Protein AF-A0A4D9D6N9-F1 (afdb_monomer_lite)

Sequence (135 aa):
MSKEDIGVVHAYIMATKTHQMSQSPEVDDDLALFLDIDMSILGQPREIYMRYAGAIRAEYKHVPRSLYLEKRAQILSSFIEGGEKYIKGGRQTLRREIYASQFYKNELEEQARDNIAGEIYMLRRGIIPYEEKER

Structure (mmCIF, N/CA/C/O backbone):
data_AF-A0A4D9D6N9-F1
#
_entry.id   AF-A0A4D9D6N9-F1
#
loop_
_atom_site.group_PDB
_atom_site.id
_atom_site.type_symbol
_atom_site.label_atom_id
_atom_site.label_alt_id
_atom_site.label_comp_id
_atom_site.label_asym_id
_atom_site.label_entity_id
_atom_site.label_seq_id
_atom_site.pdbx_PDB_ins_code
_atom_site.Cartn_x
_atom_site.Cartn_y
_atom_site.Cartn_z
_atom_site.occupancy
_atom_site.B_iso_or_equiv
_atom_site.auth_seq_id
_atom_site.auth_comp_id
_atom_site.auth_asym_id
_atom_site.auth_atom_id
_atom_site.pdbx_PDB_model_num
ATOM 1 N N . MET A 1 1 ? -23.188 -14.361 21.331 1.00 60.91 1 MET A N 1
ATOM 2 C CA . MET A 1 1 ? -22.990 -13.008 20.784 1.00 60.91 1 MET A CA 1
ATOM 3 C C . MET A 1 1 ? -24.252 -12.215 21.027 1.00 60.91 1 MET A C 1
ATOM 5 O O . MET A 1 1 ? -25.337 -12.722 20.744 1.00 60.91 1 MET A O 1
ATOM 9 N N . SER A 1 2 ? -24.111 -11.038 21.6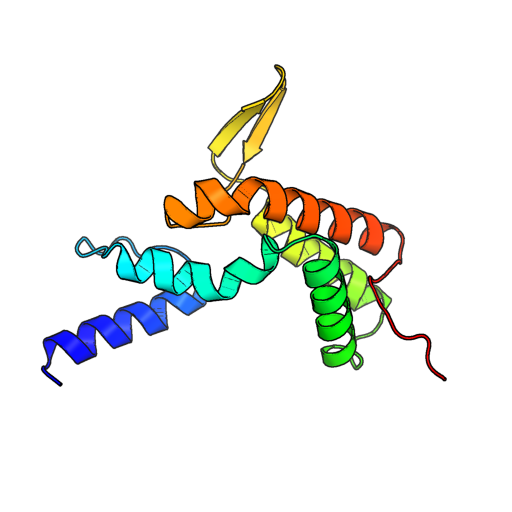22 1.00 77.88 2 SER A N 1
ATOM 10 C CA . SER A 1 2 ? -25.199 -10.081 21.798 1.00 77.88 2 SER A CA 1
ATOM 11 C C . SER A 1 2 ? -25.630 -9.519 20.430 1.00 77.88 2 SER A C 1
ATOM 13 O O . SER A 1 2 ? -24.922 -9.661 19.429 1.00 77.88 2 SER A O 1
ATOM 15 N N . LYS A 1 3 ? -26.810 -8.891 20.354 1.00 69.75 3 LYS A N 1
ATOM 16 C CA . LYS A 1 3 ? -27.217 -8.166 19.135 1.00 69.75 3 LYS A CA 1
ATOM 17 C C . LYS A 1 3 ? -26.300 -6.969 18.850 1.00 69.75 3 LYS A C 1
ATOM 19 O O . LYS A 1 3 ? -26.146 -6.612 17.687 1.00 69.75 3 LYS A O 1
ATOM 24 N N . GLU A 1 4 ? -25.693 -6.398 19.888 1.00 71.81 4 GLU A N 1
ATOM 25 C CA . GLU A 1 4 ? -24.709 -5.317 19.787 1.00 71.81 4 GLU A CA 1
ATOM 26 C C . GLU A 1 4 ? -23.407 -5.827 19.145 1.00 71.81 4 GLU A C 1
ATOM 28 O O . GLU A 1 4 ? -22.944 -5.227 18.177 1.00 71.81 4 GLU A O 1
ATOM 33 N N . ASP A 1 5 ? -22.909 -7.008 19.540 1.00 78.44 5 ASP A N 1
ATOM 34 C CA . ASP A 1 5 ? -21.694 -7.618 18.966 1.00 78.44 5 ASP A CA 1
ATOM 35 C C . ASP A 1 5 ? -21.837 -7.850 17.451 1.00 78.44 5 ASP A C 1
ATOM 37 O O . ASP A 1 5 ? -20.905 -7.638 16.677 1.00 78.44 5 ASP A O 1
ATOM 41 N N . ILE A 1 6 ? -23.020 -8.291 17.005 1.00 83.25 6 ILE A N 1
ATOM 42 C CA . ILE A 1 6 ? -23.304 -8.530 15.580 1.00 83.25 6 ILE A CA 1
ATOM 43 C C . ILE A 1 6 ? -23.285 -7.210 14.795 1.00 83.25 6 ILE A C 1
ATOM 45 O O . ILE A 1 6 ? -22.792 -7.175 13.665 1.00 83.25 6 ILE A O 1
ATOM 49 N N . GLY A 1 7 ? -23.803 -6.129 15.386 1.00 82.38 7 GLY A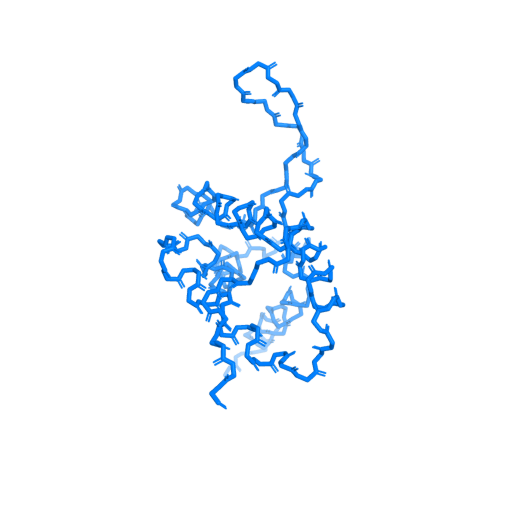 N 1
ATOM 50 C CA . GLY A 1 7 ? -23.797 -4.797 14.782 1.00 82.38 7 GLY A CA 1
ATOM 51 C C . GLY A 1 7 ? -22.381 -4.256 14.581 1.00 82.38 7 GLY A C 1
ATOM 52 O O . GLY A 1 7 ? -22.060 -3.781 13.490 1.00 82.38 7 GLY A O 1
ATOM 53 N N . VAL A 1 8 ? -21.522 -4.409 15.593 1.00 81.31 8 VAL A N 1
ATOM 54 C CA . VAL A 1 8 ? -20.108 -4.002 15.536 1.00 81.31 8 VAL A CA 1
ATOM 55 C C . VAL A 1 8 ? -19.355 -4.785 14.460 1.00 81.31 8 VAL A C 1
ATOM 57 O O . VAL A 1 8 ? -18.731 -4.188 13.583 1.00 81.31 8 VAL A O 1
ATOM 60 N N . VAL A 1 9 ? -19.477 -6.117 14.444 1.00 83.31 9 VAL A N 1
ATOM 61 C CA . VAL A 1 9 ? -18.814 -6.961 13.433 1.00 83.31 9 VAL A CA 1
ATOM 62 C C . VAL A 1 9 ? -19.261 -6.591 12.017 1.00 83.31 9 VAL A C 1
ATOM 64 O O . VAL A 1 9 ? -18.432 -6.483 11.112 1.00 83.31 9 VAL A O 1
ATOM 67 N N . HIS A 1 10 ? -20.558 -6.349 11.810 1.00 85.25 10 HIS A N 1
ATOM 68 C CA . HIS A 1 10 ? -21.065 -5.895 10.516 1.00 85.25 10 HIS A CA 1
ATOM 69 C C . HIS A 1 10 ? -20.450 -4.548 10.104 1.00 85.25 10 HIS A C 1
ATOM 71 O O . HIS A 1 10 ? -20.037 -4.392 8.955 1.00 85.25 10 HIS A O 1
ATOM 77 N N . ALA A 1 11 ? -20.346 -3.587 11.027 1.00 82.06 11 ALA A N 1
ATOM 78 C CA . ALA A 1 11 ? -19.721 -2.295 10.751 1.00 82.06 11 ALA A CA 1
ATOM 79 C C . ALA A 1 11 ? -18.244 -2.442 10.341 1.00 82.06 11 ALA A C 1
ATOM 81 O O . ALA A 1 11 ? -17.823 -1.825 9.361 1.00 82.06 11 ALA A O 1
ATOM 82 N N . TYR A 1 12 ? -17.490 -3.314 11.017 1.00 85.50 12 TYR A N 1
ATOM 83 C CA . TYR A 1 12 ? -16.082 -3.583 10.705 1.00 85.50 12 TYR A CA 1
ATOM 84 C C . TYR A 1 12 ? -15.929 -4.193 9.311 1.00 85.50 12 TYR A C 1
ATOM 86 O O . TYR A 1 12 ? -15.137 -3.706 8.506 1.00 85.50 12 TYR A O 1
ATOM 94 N N . ILE A 1 13 ? -16.746 -5.198 8.977 1.00 83.31 13 ILE A N 1
ATOM 95 C CA . ILE A 1 13 ? -16.755 -5.814 7.641 1.00 83.31 13 ILE A CA 1
ATOM 96 C C . ILE A 1 13 ? -17.054 -4.771 6.560 1.00 83.31 13 ILE A C 1
ATOM 98 O O . ILE A 1 13 ? -16.424 -4.774 5.507 1.00 83.31 13 ILE A O 1
ATOM 102 N N . MET A 1 14 ? -18.001 -3.862 6.795 1.00 85.81 14 MET A N 1
ATOM 103 C CA . MET A 1 14 ? -18.334 -2.837 5.806 1.00 85.81 14 MET A CA 1
ATOM 104 C C . MET A 1 14 ? -17.220 -1.795 5.636 1.00 85.81 14 MET A C 1
ATOM 106 O O . MET A 1 14 ? -17.022 -1.304 4.521 1.00 85.81 14 MET A O 1
ATOM 110 N N . ALA A 1 15 ? -16.469 -1.490 6.696 1.00 83.12 15 ALA A N 1
ATOM 111 C CA . ALA A 1 15 ? -15.351 -0.550 6.655 1.00 83.12 15 ALA A CA 1
ATOM 112 C C . ALA A 1 15 ? -14.162 -1.058 5.812 1.00 83.12 15 ALA A C 1
ATOM 114 O O . ALA A 1 15 ? -13.497 -0.257 5.149 1.00 83.12 15 ALA A O 1
ATOM 115 N N . THR A 1 16 ? -13.931 -2.376 5.736 1.00 81.56 16 THR A N 1
ATOM 116 C CA . THR A 1 16 ? -12.842 -2.944 4.908 1.00 81.56 16 THR A CA 1
ATOM 117 C C . THR A 1 16 ? -13.038 -2.698 3.412 1.00 81.56 16 THR A C 1
ATOM 119 O O . THR A 1 16 ? -12.080 -2.686 2.646 1.00 81.56 16 THR A O 1
ATOM 122 N N . LYS A 1 17 ? -14.265 -2.424 2.953 1.00 82.12 17 LYS A N 1
ATOM 123 C CA . LYS A 1 17 ? -14.520 -2.139 1.533 1.00 82.12 17 LYS A CA 1
ATOM 124 C C . LYS A 1 17 ? -13.797 -0.881 1.051 1.00 82.12 17 LYS A C 1
ATOM 126 O O . LYS A 1 17 ? -13.359 -0.823 -0.096 1.00 82.12 17 LYS A O 1
ATOM 131 N N . THR A 1 18 ? -13.717 0.139 1.900 1.00 77.00 18 THR A N 1
ATOM 132 C CA . THR A 1 18 ? -13.116 1.436 1.558 1.00 77.00 18 THR A CA 1
ATOM 133 C C . THR A 1 18 ? -11.803 1.687 2.284 1.00 77.00 18 THR A C 1
ATOM 135 O O . THR A 1 18 ? -11.103 2.619 1.895 1.00 77.00 18 THR A O 1
ATOM 138 N N . HIS A 1 19 ? -11.477 0.881 3.305 1.00 75.94 19 HIS A N 1
ATOM 139 C CA . HIS A 1 19 ? -10.371 1.124 4.241 1.00 75.94 19 HIS A CA 1
ATOM 140 C C . HIS A 1 19 ? -10.417 2.552 4.808 1.00 75.94 19 HIS A C 1
ATOM 142 O O . HIS A 1 19 ? -9.400 3.216 4.982 1.00 75.94 19 HIS A O 1
ATOM 148 N N . GLN A 1 20 ? -11.630 3.060 5.039 1.00 69.88 20 GLN A N 1
ATOM 149 C CA . GLN A 1 20 ? -11.866 4.379 5.607 1.00 69.88 20 GLN A CA 1
ATOM 150 C C . GLN A 1 20 ? -12.668 4.228 6.885 1.00 69.88 20 GLN A C 1
ATOM 152 O O . GLN A 1 20 ? -13.621 3.450 6.952 1.00 69.88 20 GLN A O 1
ATOM 157 N N . MET A 1 21 ? -12.315 5.042 7.870 1.00 69.00 21 MET A N 1
ATOM 158 C CA . MET A 1 21 ? -13.098 5.191 9.084 1.00 69.00 21 MET A CA 1
ATOM 159 C C . MET A 1 21 ? -14.483 5.724 8.697 1.00 69.00 21 MET A C 1
ATOM 161 O O . MET A 1 21 ? -14.608 6.812 8.129 1.00 69.00 21 MET A O 1
ATOM 165 N N . SER A 1 22 ? -15.535 4.941 8.942 1.00 58.38 22 SER A N 1
ATOM 166 C CA . SER A 1 22 ? -16.903 5.432 8.765 1.00 58.38 22 SER A CA 1
ATOM 167 C C . SER A 1 22 ? -17.178 6.542 9.787 1.00 58.38 22 SER A C 1
ATOM 169 O O . SER A 1 22 ? -16.716 6.453 10.919 1.00 58.38 22 SER A O 1
ATOM 171 N N . GLN A 1 23 ? -17.948 7.571 9.422 1.00 53.50 23 GLN A N 1
ATOM 172 C CA . GLN A 1 23 ? -18.294 8.697 10.311 1.00 53.50 23 GLN A CA 1
ATOM 173 C C . GLN A 1 23 ? -19.277 8.323 11.446 1.00 53.50 23 GLN A C 1
ATOM 175 O O . GLN A 1 23 ? -19.950 9.197 11.989 1.00 53.50 23 GLN A O 1
ATOM 180 N N . SER A 1 24 ? -19.421 7.037 11.782 1.00 45.72 24 SER A N 1
ATOM 181 C CA . SER A 1 24 ? -20.293 6.613 12.879 1.00 45.72 24 SER A CA 1
ATOM 182 C C . SER A 1 24 ? -19.640 6.975 14.217 1.00 45.72 24 SER A C 1
ATOM 184 O O . SER A 1 24 ? -18.483 6.632 14.402 1.00 45.72 24 SER A O 1
ATOM 186 N N . PRO A 1 25 ? -20.333 7.642 15.154 1.00 47.12 25 PRO A N 1
ATOM 187 C CA . PRO A 1 25 ? -19.734 8.248 16.350 1.00 47.12 25 PRO A CA 1
ATOM 188 C C . PRO A 1 25 ? -19.186 7.264 17.402 1.00 47.12 25 PRO A C 1
ATOM 190 O O . PRO A 1 25 ? -18.538 7.702 18.347 1.00 47.12 25 PRO A O 1
ATOM 193 N N . GLU A 1 26 ? -19.382 5.957 17.231 1.00 51.56 26 GLU A N 1
ATOM 194 C CA . GLU A 1 26 ? -18.743 4.897 18.029 1.00 51.56 26 GLU A CA 1
ATOM 195 C C . GLU A 1 26 ? -17.510 4.357 17.288 1.00 51.56 26 GLU A C 1
ATOM 197 O O . GLU A 1 26 ? -17.394 3.171 16.979 1.00 51.56 26 GLU A O 1
ATOM 202 N N . VAL A 1 27 ? -16.615 5.272 16.909 1.00 53.12 27 VAL A N 1
ATOM 203 C CA . VAL A 1 27 ? -15.321 4.925 16.324 1.00 53.12 27 VAL A CA 1
ATOM 204 C C . VAL A 1 27 ? -14.421 4.404 17.438 1.00 53.12 27 VAL A C 1
ATOM 206 O O . VAL A 1 27 ? -13.875 5.183 18.215 1.00 53.12 27 VAL A O 1
ATOM 209 N N . ASP A 1 28 ? -14.302 3.086 17.513 1.00 68.94 28 ASP A N 1
ATOM 210 C CA . ASP A 1 28 ? -13.395 2.394 18.421 1.00 68.94 28 ASP A CA 1
ATOM 211 C C . ASP A 1 28 ? -11.970 2.400 17.840 1.00 68.94 28 ASP A C 1
ATOM 213 O O . ASP A 1 28 ? -11.786 2.164 16.639 1.00 68.94 28 ASP A O 1
ATOM 217 N N . ASP A 1 29 ? -10.965 2.656 18.680 1.00 74.94 29 ASP A N 1
ATOM 218 C CA . ASP A 1 29 ? -9.544 2.521 18.328 1.00 74.94 29 ASP A CA 1
ATOM 219 C C . ASP A 1 29 ? -9.255 1.121 17.744 1.00 74.94 29 ASP A C 1
ATOM 221 O O . ASP A 1 29 ? -8.406 0.970 16.857 1.00 74.94 29 ASP A O 1
ATOM 225 N N . ASP A 1 30 ? -10.037 0.119 18.159 1.00 82.00 30 ASP A N 1
ATOM 226 C CA . ASP A 1 30 ? -10.010 -1.243 17.627 1.00 82.00 30 ASP A CA 1
ATOM 227 C C . ASP A 1 30 ? -10.312 -1.312 16.119 1.00 82.00 30 ASP A C 1
ATOM 229 O O . ASP A 1 30 ? -9.680 -2.098 15.411 1.00 82.00 30 ASP A O 1
ATOM 233 N N . LEU A 1 31 ? -11.200 -0.467 15.575 1.00 82.12 31 LEU A N 1
ATOM 234 C CA . LEU A 1 31 ? -11.482 -0.438 14.132 1.00 82.12 31 LEU A CA 1
ATOM 235 C C . LEU A 1 31 ? -10.295 0.131 13.352 1.00 82.12 31 LEU A C 1
ATOM 237 O O . LEU A 1 31 ? -9.958 -0.376 12.282 1.00 82.12 31 LEU A O 1
ATOM 241 N N . ALA A 1 32 ? -9.656 1.177 13.883 1.00 83.81 32 ALA A N 1
ATOM 242 C CA . ALA A 1 32 ? -8.477 1.771 13.261 1.00 83.81 32 ALA A CA 1
ATOM 243 C C . ALA A 1 32 ? -7.332 0.753 13.196 1.00 83.81 32 ALA A C 1
ATOM 245 O O . ALA A 1 32 ? -6.712 0.577 12.148 1.00 83.81 32 ALA A O 1
ATOM 246 N N . LEU A 1 33 ? -7.100 0.037 14.300 1.00 83.50 33 LEU A N 1
ATOM 247 C CA . LEU A 1 33 ? -6.133 -1.055 14.352 1.00 83.50 33 LEU A CA 1
ATOM 248 C C . LEU A 1 33 ? -6.514 -2.191 13.397 1.00 83.50 33 LEU A C 1
ATOM 250 O O . LEU A 1 33 ? -5.651 -2.678 12.672 1.00 83.50 33 LEU A O 1
ATOM 254 N N . PHE A 1 34 ? -7.790 -2.583 13.354 1.00 85.88 34 PHE A N 1
ATOM 255 C CA . PHE A 1 34 ? -8.281 -3.648 12.479 1.00 85.88 34 PHE A CA 1
ATOM 256 C C . PHE A 1 34 ? -8.016 -3.352 10.999 1.00 85.88 34 PHE A C 1
ATOM 258 O O . PHE A 1 34 ? -7.486 -4.204 10.291 1.00 85.88 34 PHE A O 1
ATOM 265 N N . LEU A 1 35 ? -8.322 -2.133 10.543 1.00 84.19 35 LEU A N 1
ATOM 266 C CA . LEU A 1 35 ? -8.064 -1.709 9.162 1.00 84.19 35 LEU A CA 1
ATOM 267 C C . LEU A 1 35 ? -6.564 -1.620 8.839 1.00 84.19 35 LEU A C 1
ATOM 269 O O . LEU A 1 35 ? -6.151 -1.917 7.717 1.00 84.19 35 LEU A O 1
ATOM 273 N N . ASP A 1 36 ? -5.744 -1.219 9.810 1.00 88.81 36 ASP A N 1
ATOM 274 C CA . ASP A 1 36 ? -4.305 -1.058 9.605 1.00 88.81 36 ASP A CA 1
ATOM 275 C C . ASP A 1 36 ? -3.547 -2.389 9.552 1.00 88.81 36 ASP A C 1
ATOM 277 O O . ASP A 1 36 ? -2.486 -2.446 8.927 1.00 88.81 36 ASP A O 1
ATOM 281 N N . ILE A 1 37 ? -4.068 -3.464 10.161 1.00 87.56 37 ILE A N 1
ATOM 282 C CA . ILE A 1 37 ? -3.419 -4.788 10.149 1.00 87.56 37 ILE A CA 1
ATOM 283 C C . ILE A 1 37 ? -3.168 -5.253 8.712 1.00 87.56 37 ILE A C 1
ATOM 285 O O . ILE A 1 37 ? -2.038 -5.627 8.383 1.00 87.56 37 ILE A O 1
ATOM 289 N N . ASP A 1 38 ? -4.174 -5.151 7.842 1.00 81.62 38 ASP A N 1
ATOM 290 C CA . ASP A 1 38 ? -4.066 -5.568 6.440 1.00 81.62 38 ASP A CA 1
ATOM 291 C C . ASP A 1 38 ? -3.076 -4.689 5.654 1.00 81.62 38 ASP A C 1
ATOM 293 O O . ASP A 1 38 ? -2.365 -5.156 4.761 1.00 81.62 38 ASP A O 1
ATOM 297 N N . MET A 1 39 ? -2.962 -3.410 6.022 1.00 91.62 39 MET A N 1
ATOM 298 C CA . MET A 1 39 ? -2.047 -2.456 5.390 1.00 91.62 39 MET A CA 1
ATOM 299 C C . MET A 1 39 ? -0.642 -2.447 6.016 1.00 91.62 39 MET A C 1
ATOM 301 O O . MET A 1 39 ? 0.279 -1.829 5.469 1.00 91.62 39 MET A O 1
ATOM 305 N N . SER A 1 40 ? -0.428 -3.132 7.143 1.00 94.81 40 SER A N 1
ATOM 306 C CA . SER A 1 40 ? 0.846 -3.128 7.880 1.00 94.81 40 SER A CA 1
ATOM 307 C C . SER A 1 40 ? 2.016 -3.671 7.051 1.00 94.81 40 SER A C 1
ATOM 309 O O . SER A 1 40 ? 3.158 -3.248 7.238 1.00 94.81 40 SER A O 1
ATOM 311 N N . ILE A 1 41 ? 1.739 -4.536 6.065 1.00 95.94 41 ILE A N 1
ATOM 312 C CA . ILE A 1 41 ? 2.736 -5.055 5.119 1.00 95.94 41 ILE A CA 1
ATOM 313 C C . ILE A 1 41 ? 3.444 -3.940 4.340 1.00 95.94 41 ILE A C 1
ATOM 315 O O . ILE A 1 41 ? 4.616 -4.079 3.989 1.00 95.94 41 ILE A O 1
ATOM 319 N N . LEU A 1 42 ? 2.760 -2.815 4.097 1.00 96.62 42 LEU A N 1
ATOM 320 C CA . LEU A 1 42 ? 3.315 -1.690 3.350 1.00 96.62 42 LEU A CA 1
ATOM 321 C C . LEU A 1 42 ? 4.518 -1.088 4.080 1.00 96.62 42 LEU A C 1
ATOM 323 O O . LEU A 1 42 ? 5.504 -0.763 3.426 1.00 96.62 42 LEU A O 1
ATOM 327 N N . GLY A 1 43 ? 4.474 -1.002 5.412 1.00 97.50 43 GLY A N 1
ATOM 328 C CA . GLY A 1 43 ? 5.526 -0.430 6.254 1.00 97.50 43 GLY A CA 1
ATOM 329 C C . GLY A 1 43 ? 6.563 -1.417 6.780 1.00 97.50 43 GLY A C 1
ATOM 330 O O . GLY A 1 43 ? 7.422 -1.026 7.562 1.00 97.50 43 GLY A O 1
ATOM 331 N N . GLN A 1 44 ? 6.528 -2.684 6.364 1.00 97.75 44 GLN A N 1
ATOM 332 C CA . GLN A 1 44 ? 7.546 -3.660 6.762 1.00 97.75 44 GLN A CA 1
ATOM 333 C C . GLN A 1 44 ? 8.942 -3.288 6.224 1.00 97.75 44 GLN A C 1
ATOM 335 O O . GLN A 1 44 ? 9.053 -2.545 5.240 1.00 97.75 44 GLN A O 1
ATOM 340 N N . PRO A 1 45 ? 10.031 -3.831 6.808 1.00 98.25 45 PRO A N 1
ATOM 341 C CA . PRO A 1 45 ? 11.376 -3.673 6.266 1.00 98.25 45 PRO A CA 1
ATOM 342 C C . PRO A 1 45 ? 11.426 -3.925 4.756 1.00 98.25 45 PRO A C 1
ATOM 344 O O . PRO A 1 45 ? 10.813 -4.870 4.252 1.00 98.25 45 PRO A O 1
ATOM 347 N N . ARG A 1 46 ? 12.186 -3.093 4.032 1.00 97.31 46 ARG A N 1
ATOM 348 C CA . ARG A 1 46 ? 12.213 -3.060 2.559 1.00 97.31 46 ARG A CA 1
ATOM 349 C C . ARG A 1 46 ? 12.330 -4.447 1.916 1.00 97.31 46 ARG A C 1
ATOM 351 O O . ARG A 1 46 ? 11.648 -4.710 0.932 1.00 97.31 46 ARG A O 1
ATOM 358 N N . GLU A 1 47 ? 13.180 -5.331 2.439 1.00 96.75 47 GLU A N 1
ATOM 359 C CA . GLU A 1 47 ? 13.338 -6.685 1.890 1.00 96.75 47 GLU A CA 1
ATOM 360 C C . GLU A 1 47 ? 12.033 -7.498 1.948 1.00 96.75 47 GLU A C 1
ATOM 362 O O . GLU A 1 47 ? 11.657 -8.125 0.956 1.00 96.75 47 GLU A O 1
ATOM 367 N N . ILE A 1 48 ? 11.324 -7.453 3.079 1.00 97.56 48 ILE A N 1
ATOM 368 C CA . ILE A 1 48 ? 10.051 -8.157 3.281 1.00 97.56 48 ILE A CA 1
ATOM 369 C C . ILE A 1 48 ? 9.003 -7.611 2.309 1.00 97.56 48 ILE A C 1
ATOM 371 O O . ILE A 1 48 ? 8.371 -8.380 1.584 1.00 97.56 48 ILE A O 1
ATOM 375 N N . TYR A 1 49 ? 8.883 -6.284 2.223 1.00 97.94 49 TYR A N 1
ATOM 376 C CA . TYR A 1 49 ? 7.952 -5.633 1.302 1.00 97.94 49 TYR A CA 1
ATOM 377 C C . TYR A 1 49 ? 8.225 -5.987 -0.166 1.00 97.94 49 TYR A C 1
ATOM 379 O O . TYR A 1 49 ? 7.303 -6.286 -0.922 1.00 97.94 49 TYR A O 1
ATOM 387 N N . MET A 1 50 ? 9.489 -5.989 -0.596 1.00 96.88 50 MET A N 1
ATOM 388 C CA . MET A 1 50 ? 9.815 -6.297 -1.989 1.00 96.88 50 MET A CA 1
ATOM 389 C C . MET A 1 50 ? 9.516 -7.763 -2.350 1.00 96.88 50 MET A C 1
ATOM 391 O O . MET A 1 50 ? 9.088 -8.029 -3.473 1.00 96.88 50 MET A O 1
ATOM 395 N N . ARG A 1 51 ? 9.697 -8.710 -1.418 1.00 96.81 51 ARG A N 1
ATOM 396 C CA . ARG A 1 51 ? 9.267 -10.108 -1.611 1.00 96.81 51 ARG A CA 1
ATOM 397 C C . ARG A 1 51 ? 7.748 -10.208 -1.725 1.00 96.81 51 ARG A C 1
ATOM 399 O O . ARG A 1 51 ? 7.258 -10.898 -2.615 1.00 96.81 51 ARG A O 1
ATOM 406 N N . TYR A 1 52 ? 7.021 -9.479 -0.879 1.00 96.38 52 TYR A N 1
ATOM 407 C CA . TYR A 1 52 ? 5.567 -9.352 -0.979 1.00 96.38 52 TYR A CA 1
ATOM 408 C C . TYR A 1 52 ? 5.137 -8.811 -2.354 1.00 96.38 52 TYR A C 1
ATOM 410 O O . TYR A 1 52 ? 4.308 -9.429 -3.015 1.00 96.38 52 TYR A O 1
ATOM 418 N N . ALA A 1 53 ? 5.754 -7.734 -2.850 1.00 97.12 53 ALA A N 1
ATOM 419 C CA . ALA A 1 53 ? 5.451 -7.180 -4.173 1.00 97.12 53 ALA A CA 1
ATOM 420 C C . ALA A 1 53 ? 5.689 -8.190 -5.316 1.00 97.12 53 ALA A C 1
ATOM 422 O O . ALA A 1 53 ? 4.899 -8.260 -6.263 1.00 97.12 53 ALA A O 1
ATOM 423 N N . GLY A 1 54 ? 6.740 -9.011 -5.213 1.00 96.44 54 GLY A N 1
ATOM 424 C CA . GLY A 1 54 ? 6.986 -10.119 -6.140 1.00 96.44 54 GLY A CA 1
ATOM 425 C C . GLY A 1 54 ? 5.924 -11.220 -6.064 1.00 96.44 54 GLY A C 1
ATOM 426 O O . GLY A 1 54 ? 5.469 -11.706 -7.100 1.00 96.44 54 GLY A O 1
ATOM 427 N N . ALA A 1 55 ? 5.463 -11.568 -4.860 1.00 96.19 55 ALA A N 1
ATOM 428 C CA . ALA A 1 55 ? 4.376 -12.530 -4.671 1.00 96.19 55 ALA A CA 1
ATOM 429 C C . ALA A 1 55 ? 3.056 -12.033 -5.288 1.00 96.19 55 ALA A C 1
ATOM 431 O O . ALA A 1 55 ? 2.399 -12.788 -6.005 1.00 96.19 55 ALA A O 1
ATOM 432 N N . ILE A 1 56 ? 2.724 -10.745 -5.121 1.00 96.19 56 ILE A N 1
ATOM 433 C CA . ILE A 1 56 ? 1.576 -10.119 -5.802 1.00 96.19 56 ILE A CA 1
ATOM 434 C C . ILE A 1 56 ? 1.723 -10.241 -7.321 1.00 96.19 56 ILE A C 1
ATOM 436 O O . ILE A 1 56 ? 0.779 -10.619 -8.014 1.00 96.19 56 ILE A O 1
ATOM 440 N N . ARG A 1 57 ? 2.917 -9.998 -7.877 1.00 96.25 57 ARG A N 1
ATOM 441 C CA . ARG A 1 57 ? 3.132 -10.202 -9.316 1.00 96.25 57 ARG A CA 1
ATOM 442 C C . ARG A 1 57 ? 2.839 -11.642 -9.745 1.00 96.25 57 ARG A C 1
ATOM 444 O O . ARG A 1 57 ? 2.253 -11.827 -10.815 1.00 96.25 57 ARG A O 1
ATOM 451 N N . ALA A 1 58 ? 3.255 -12.630 -8.955 1.00 95.75 58 ALA A N 1
ATOM 452 C CA . ALA A 1 58 ? 3.041 -14.042 -9.257 1.00 95.75 58 ALA A CA 1
ATOM 453 C C . ALA A 1 58 ? 1.548 -14.418 -9.246 1.00 95.75 58 ALA A C 1
ATOM 455 O O . ALA A 1 58 ? 1.091 -15.119 -10.147 1.00 95.75 58 ALA A O 1
ATOM 456 N N . GLU A 1 59 ? 0.768 -13.891 -8.301 1.00 95.94 59 GLU A N 1
ATOM 457 C CA . GLU A 1 59 ? -0.690 -14.071 -8.254 1.00 95.94 59 GLU A CA 1
ATOM 458 C C . GLU A 1 59 ? -1.369 -13.508 -9.516 1.00 95.94 59 GLU A C 1
ATOM 460 O O . GLU A 1 59 ? -2.167 -14.172 -10.186 1.00 95.94 59 GLU A O 1
ATOM 465 N N . TYR A 1 60 ? -0.955 -12.310 -9.930 1.00 95.81 60 TYR A N 1
ATOM 466 C CA . TYR A 1 60 ? -1.451 -11.652 -11.137 1.00 95.81 60 TYR A CA 1
ATOM 467 C C . TYR A 1 60 ? -0.667 -12.047 -12.399 1.00 95.81 60 TYR A C 1
ATOM 469 O O . TYR A 1 60 ? -0.682 -11.306 -13.386 1.00 95.81 60 TYR A O 1
ATOM 477 N N . LYS A 1 61 ? 0.011 -13.211 -12.425 1.00 95.25 61 LYS A N 1
ATOM 478 C CA . LYS A 1 61 ? 0.800 -13.669 -13.590 1.00 95.25 61 LYS A CA 1
ATOM 479 C C . LYS A 1 61 ? -0.017 -13.690 -14.885 1.00 95.25 61 LYS A C 1
ATOM 481 O O . LYS A 1 61 ? 0.512 -13.358 -15.943 1.00 95.25 61 LYS A O 1
ATOM 486 N N . HIS A 1 62 ? -1.303 -14.014 -14.772 1.00 95.88 62 HIS A N 1
ATOM 487 C CA . HIS A 1 62 ? -2.277 -14.047 -15.861 1.00 95.88 62 HIS A CA 1
ATOM 488 C C . HIS A 1 62 ? -2.588 -12.664 -16.474 1.00 95.88 62 HIS A C 1
ATOM 490 O O . HIS A 1 62 ? -3.092 -12.594 -17.594 1.00 95.88 62 HIS A O 1
ATOM 496 N N . VAL A 1 63 ? -2.287 -11.562 -15.777 1.00 97.19 63 VAL A N 1
ATOM 497 C CA . VAL A 1 63 ? -2.449 -10.199 -16.298 1.00 97.19 63 VAL A CA 1
ATOM 498 C C . VAL A 1 63 ? -1.260 -9.845 -17.201 1.00 97.19 63 VAL A C 1
ATOM 500 O O . VAL A 1 63 ? -0.107 -10.029 -16.788 1.00 97.19 63 VAL A O 1
ATOM 503 N N . PRO A 1 64 ? -1.495 -9.286 -18.408 1.00 97.56 64 PRO A N 1
ATOM 504 C CA . PRO A 1 64 ? -0.424 -8.830 -19.287 1.00 97.56 64 PRO A CA 1
ATOM 505 C C . PRO A 1 64 ? 0.538 -7.876 -18.579 1.00 97.56 64 PRO A C 1
ATOM 507 O O . PRO A 1 64 ? 0.120 -6.939 -17.898 1.00 97.56 64 PRO A O 1
ATOM 510 N N . ARG A 1 65 ? 1.843 -8.090 -18.773 1.00 96.38 65 ARG A N 1
ATOM 511 C CA . ARG A 1 65 ? 2.895 -7.399 -18.014 1.00 96.38 65 ARG A CA 1
ATOM 512 C C . ARG A 1 65 ? 2.790 -5.874 -18.076 1.00 96.38 65 ARG A C 1
ATOM 514 O O . ARG A 1 65 ? 2.896 -5.223 -17.044 1.00 96.38 65 ARG A O 1
ATOM 521 N N . SER A 1 66 ? 2.578 -5.306 -19.263 1.00 97.19 66 SER A N 1
ATOM 522 C CA . SER A 1 66 ? 2.435 -3.853 -19.440 1.00 97.19 66 SER A CA 1
ATOM 523 C C . SER A 1 66 ? 1.259 -3.291 -18.640 1.00 97.19 66 SER A C 1
ATOM 525 O O . SER A 1 66 ? 1.411 -2.276 -17.964 1.00 97.19 66 SER A O 1
ATOM 527 N N . LEU A 1 67 ? 0.122 -3.991 -18.652 1.00 98.19 67 LEU A N 1
ATOM 528 C CA . LEU A 1 67 ? -1.072 -3.601 -17.910 1.00 98.19 67 LEU A CA 1
ATOM 529 C C . LEU A 1 67 ? -0.863 -3.729 -16.396 1.00 98.19 67 LEU A C 1
ATOM 531 O O . LEU A 1 67 ? -1.259 -2.834 -15.654 1.00 98.19 67 LEU A O 1
ATOM 535 N N . TYR A 1 68 ? -0.205 -4.799 -15.935 1.00 98.00 68 TYR A N 1
ATOM 536 C CA . TYR A 1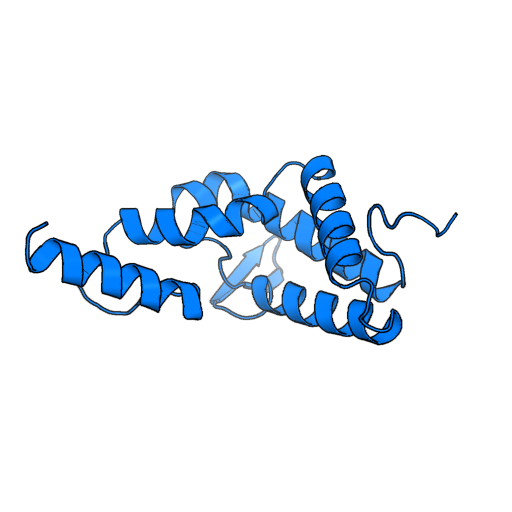 68 ? 0.142 -4.963 -14.521 1.00 98.00 68 TYR A CA 1
ATOM 537 C C . TYR A 1 68 ? 1.007 -3.799 -14.024 1.00 98.00 68 TYR A C 1
ATOM 539 O O . TYR A 1 68 ? 0.669 -3.185 -13.016 1.00 98.00 68 TYR A O 1
ATOM 547 N N . LEU A 1 69 ? 2.083 -3.461 -14.747 1.00 98.25 69 LEU A N 1
ATOM 548 C CA . LEU A 1 69 ? 2.981 -2.356 -14.388 1.00 98.25 69 LEU A CA 1
ATOM 549 C C . LEU A 1 69 ? 2.220 -1.034 -14.228 1.00 98.25 69 LEU A C 1
ATOM 551 O O . LEU A 1 69 ? 2.387 -0.345 -13.222 1.00 98.25 69 LEU A O 1
ATOM 555 N N . GLU A 1 70 ? 1.371 -0.697 -15.204 1.00 98.25 70 GLU A N 1
ATOM 556 C CA . GLU A 1 70 ? 0.57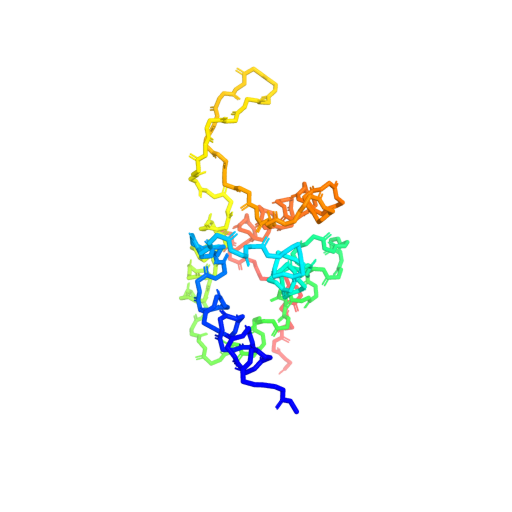4 0.531 -15.193 1.00 98.25 70 GLU A CA 1
ATOM 557 C C . GLU A 1 70 ? -0.416 0.547 -14.020 1.00 98.25 70 GLU A C 1
ATOM 559 O O . GLU A 1 70 ? -0.417 1.483 -13.216 1.00 98.25 70 GLU A O 1
ATOM 564 N N . LYS A 1 71 ? -1.244 -0.497 -13.890 1.00 98.25 71 LYS A N 1
ATOM 565 C CA . LYS A 1 71 ? -2.323 -0.531 -12.893 1.00 98.25 71 LYS A CA 1
ATOM 566 C C . LYS A 1 71 ? -1.804 -0.674 -11.473 1.00 98.25 71 LYS A C 1
ATOM 568 O O . LYS A 1 71 ? -2.316 -0.004 -10.581 1.00 98.25 71 LYS A O 1
ATOM 573 N N . ARG A 1 72 ? -0.752 -1.465 -11.253 1.00 97.94 72 ARG A N 1
ATOM 574 C CA . ARG A 1 72 ? -0.106 -1.578 -9.942 1.00 97.94 72 ARG A CA 1
ATOM 575 C C . ARG A 1 72 ? 0.473 -0.235 -9.505 1.00 97.94 72 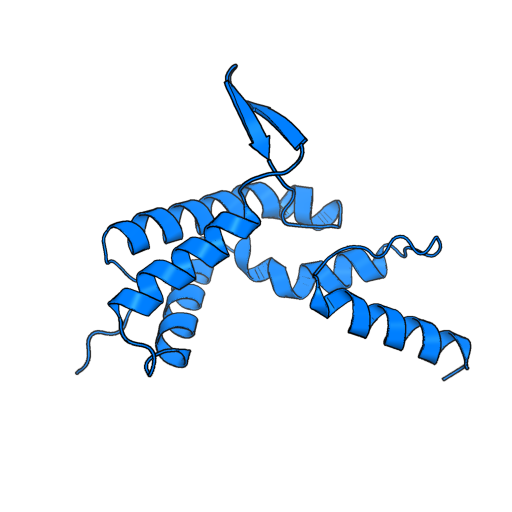ARG A C 1
ATOM 577 O O . ARG A 1 72 ? 0.217 0.183 -8.379 1.00 97.94 72 ARG A O 1
ATOM 584 N N . ALA A 1 73 ? 1.178 0.470 -10.394 1.00 98.00 73 ALA A N 1
ATOM 585 C CA . ALA A 1 73 ? 1.700 1.800 -10.088 1.00 98.00 73 ALA A CA 1
ATOM 586 C C . ALA A 1 73 ? 0.572 2.806 -9.798 1.00 98.00 73 ALA A C 1
ATOM 588 O O . ALA A 1 73 ? 0.692 3.589 -8.861 1.00 98.00 73 ALA A O 1
ATOM 589 N N . GLN A 1 74 ? -0.536 2.758 -10.548 1.00 97.25 74 GLN A N 1
ATOM 590 C CA . GLN A 1 74 ? -1.706 3.613 -10.319 1.00 97.25 74 GLN A CA 1
ATOM 591 C C . GLN A 1 74 ? -2.350 3.362 -8.945 1.00 97.25 74 GLN A C 1
ATOM 593 O O . GLN A 1 74 ? -2.636 4.311 -8.215 1.00 97.25 74 GLN A O 1
ATOM 598 N N . ILE A 1 75 ? -2.554 2.093 -8.580 1.00 95.50 75 ILE A N 1
ATOM 599 C CA . ILE A 1 75 ? -3.103 1.702 -7.275 1.00 95.50 75 ILE A CA 1
ATOM 600 C C . ILE A 1 75 ? -2.190 2.202 -6.155 1.00 95.50 75 ILE A C 1
ATOM 602 O O . ILE A 1 75 ? -2.657 2.865 -5.235 1.00 95.50 75 ILE A O 1
ATOM 606 N N . LEU A 1 76 ? -0.886 1.950 -6.260 1.00 96.56 76 LEU A N 1
ATOM 607 C CA . LEU A 1 76 ? 0.108 2.382 -5.279 1.00 96.56 76 LEU A CA 1
ATOM 608 C C . LEU A 1 76 ? 0.171 3.903 -5.114 1.00 96.56 76 LEU A C 1
ATOM 610 O O . LEU A 1 76 ? 0.201 4.393 -3.987 1.00 96.56 76 LEU A O 1
ATOM 614 N N . SER A 1 77 ? 0.124 4.653 -6.217 1.00 94.75 77 SER A N 1
ATOM 615 C CA . SER A 1 77 ? 0.034 6.117 -6.193 1.00 94.75 77 SER A CA 1
ATOM 616 C C . SER A 1 77 ? -1.167 6.590 -5.368 1.00 94.75 77 SER A C 1
ATOM 618 O O . SER A 1 77 ? -1.029 7.511 -4.568 1.00 94.75 77 SER A O 1
ATOM 620 N N . SER A 1 78 ? -2.321 5.920 -5.474 1.00 91.56 78 SER A N 1
ATOM 621 C CA . SER A 1 78 ? -3.542 6.319 -4.754 1.00 91.56 78 SER A CA 1
ATOM 622 C C . SER A 1 78 ? -3.453 6.220 -3.220 1.00 91.56 78 SER A C 1
ATOM 624 O O . SER A 1 78 ? -4.230 6.885 -2.526 1.00 91.56 78 SER A O 1
ATOM 626 N N . PHE A 1 79 ? -2.498 5.443 -2.688 1.00 91.19 79 PHE A N 1
ATOM 627 C CA . PHE A 1 79 ? -2.235 5.359 -1.247 1.00 91.19 79 PHE A CA 1
ATOM 628 C C . PHE A 1 79 ? -1.473 6.577 -0.717 1.00 91.19 79 PHE A C 1
ATOM 630 O O . PHE A 1 79 ? -1.671 6.968 0.428 1.00 91.19 79 PHE A O 1
ATOM 637 N N . ILE A 1 80 ? -0.596 7.177 -1.528 1.00 91.00 80 ILE A N 1
ATOM 638 C CA . ILE A 1 80 ? 0.334 8.219 -1.061 1.00 91.00 80 ILE A CA 1
ATOM 639 C C . ILE A 1 80 ? 0.047 9.612 -1.622 1.00 91.00 80 ILE A C 1
ATOM 641 O O . ILE A 1 80 ? 0.548 10.590 -1.063 1.00 91.00 80 ILE A O 1
ATOM 645 N N . GLU A 1 81 ? -0.741 9.708 -2.693 1.00 87.75 81 GLU A N 1
ATOM 646 C CA . GLU A 1 81 ? -1.124 10.955 -3.357 1.00 87.75 81 GLU A CA 1
ATOM 647 C C . GLU A 1 81 ? -2.475 11.497 -2.846 1.00 87.75 81 GLU A C 1
ATOM 649 O O . GLU A 1 81 ? -3.375 10.753 -2.454 1.00 87.75 81 GLU A O 1
ATOM 654 N N . GLY A 1 82 ? -2.635 12.824 -2.891 1.00 83.31 82 GLY A N 1
ATOM 655 C CA . GLY A 1 82 ? -3.828 13.523 -2.399 1.00 83.31 82 GLY A CA 1
ATOM 656 C C . GLY A 1 82 ? -3.780 13.802 -0.894 1.00 83.31 82 GLY A C 1
ATOM 657 O O . GLY A 1 82 ? -2.722 13.710 -0.285 1.00 83.31 82 GLY A O 1
ATOM 658 N N . GLY A 1 83 ? -4.912 14.177 -0.296 1.00 80.94 83 GLY A N 1
ATOM 659 C CA . GLY A 1 83 ? -5.018 14.442 1.145 1.00 80.94 83 GLY A CA 1
ATOM 660 C C . GLY A 1 83 ? -4.751 15.893 1.547 1.00 80.94 83 GLY A C 1
ATOM 661 O O . GLY A 1 83 ? -5.022 16.819 0.781 1.00 80.94 83 GLY A O 1
ATOM 662 N N . GLU A 1 84 ? -4.267 16.089 2.771 1.00 83.44 84 GLU A N 1
ATOM 663 C CA . GLU A 1 84 ? -4.104 17.410 3.382 1.00 83.44 84 GLU A CA 1
ATOM 664 C C . GLU A 1 84 ? -2.752 18.049 3.049 1.00 83.44 84 GLU A C 1
ATOM 666 O O . GLU A 1 84 ? -1.825 17.405 2.555 1.00 83.44 84 GLU A O 1
ATOM 671 N N . LYS A 1 85 ? -2.628 19.355 3.306 1.00 85.38 85 LYS A N 1
ATOM 672 C CA . LYS A 1 85 ? -1.373 20.082 3.092 1.00 85.38 85 LYS A CA 1
ATOM 673 C C . LYS A 1 85 ? -0.300 19.567 4.048 1.00 85.38 85 LYS A C 1
ATOM 675 O O . LYS A 1 85 ? -0.439 19.663 5.260 1.00 85.38 85 LYS A O 1
ATOM 680 N N . TYR A 1 86 ? 0.816 19.128 3.485 1.00 80.69 86 TYR A N 1
ATOM 681 C CA . TYR A 1 86 ? 1.981 18.640 4.208 1.00 80.69 86 TYR A CA 1
ATOM 682 C C . TYR A 1 86 ? 3.233 19.417 3.805 1.00 80.69 86 TYR A C 1
ATOM 684 O O . TYR A 1 86 ? 3.494 19.625 2.616 1.00 80.69 86 TYR A O 1
ATOM 692 N N . ILE A 1 87 ? 4.011 19.854 4.798 1.00 82.69 87 ILE A N 1
ATOM 693 C CA . ILE A 1 87 ? 5.233 20.640 4.602 1.00 82.69 87 ILE A CA 1
ATOM 694 C C . ILE A 1 87 ? 6.415 19.868 5.191 1.00 82.69 87 ILE A C 1
ATOM 696 O O . ILE A 1 87 ? 6.458 19.615 6.391 1.00 82.69 87 ILE A O 1
ATOM 700 N N . LYS A 1 88 ? 7.401 19.535 4.351 1.00 81.19 88 LYS A N 1
ATOM 701 C CA . LYS A 1 88 ? 8.681 18.928 4.763 1.00 81.19 88 LYS A CA 1
ATOM 702 C C . LYS A 1 88 ? 9.811 19.604 3.994 1.00 81.19 88 LYS A C 1
ATOM 704 O O . LYS A 1 88 ? 9.724 19.760 2.778 1.00 81.19 88 LYS A O 1
ATOM 709 N N . GLY A 1 89 ? 10.849 20.057 4.699 1.00 82.25 89 GLY A N 1
ATOM 710 C CA . GLY A 1 89 ? 12.016 20.705 4.079 1.00 82.25 89 GLY A CA 1
ATOM 711 C C . GLY A 1 89 ? 11.691 21.960 3.253 1.00 82.25 89 GLY A C 1
ATOM 712 O O . GLY A 1 89 ? 12.324 22.195 2.231 1.00 82.25 89 GLY A O 1
ATOM 713 N N . GLY A 1 90 ? 10.667 22.730 3.641 1.00 85.25 90 GLY A N 1
ATOM 714 C CA . GLY A 1 90 ? 10.258 23.961 2.947 1.00 85.25 90 GLY A CA 1
ATOM 715 C C . GLY A 1 90 ? 9.404 23.762 1.687 1.00 85.25 90 GLY A C 1
ATOM 716 O O . GLY A 1 90 ? 8.958 24.747 1.102 1.00 85.25 90 GLY A O 1
ATOM 717 N N . ARG A 1 91 ? 9.118 22.517 1.278 1.00 84.62 91 ARG A N 1
ATOM 718 C CA . ARG A 1 91 ? 8.223 22.216 0.150 1.00 84.62 91 ARG A CA 1
ATOM 719 C C . ARG A 1 91 ? 6.841 21.806 0.652 1.00 84.62 91 ARG A C 1
ATOM 721 O O . ARG A 1 91 ? 6.727 20.923 1.499 1.00 84.62 91 ARG A O 1
ATOM 728 N N . GLN A 1 92 ? 5.800 22.428 0.099 1.00 83.44 92 GLN A N 1
ATOM 729 C CA . GLN A 1 92 ? 4.412 22.032 0.328 1.00 83.44 92 GLN A CA 1
ATOM 730 C C . GLN A 1 92 ? 3.984 20.981 -0.700 1.00 83.44 92 GLN A C 1
ATOM 732 O O . GLN A 1 92 ? 4.235 21.122 -1.897 1.00 83.44 92 GLN A O 1
ATOM 737 N N . THR A 1 93 ? 3.327 19.934 -0.219 1.00 81.69 93 THR A N 1
ATOM 738 C CA . THR A 1 93 ? 2.738 18.848 -1.012 1.00 81.69 93 THR A CA 1
ATOM 739 C C . THR A 1 93 ? 1.389 18.458 -0.405 1.00 81.69 93 THR A C 1
ATOM 741 O O . THR A 1 93 ? 1.080 18.888 0.705 1.00 81.69 93 THR A O 1
ATOM 744 N N . LEU A 1 94 ? 0.572 17.684 -1.121 1.00 83.94 94 LEU A N 1
ATOM 745 C CA . LEU A 1 94 ? -0.594 17.030 -0.523 1.00 83.94 94 LEU A CA 1
ATOM 746 C C . LEU A 1 94 ? -0.190 15.628 -0.074 1.00 83.94 94 LEU A C 1
ATOM 748 O O . LEU A 1 94 ? 0.483 14.922 -0.829 1.00 83.94 94 LEU A O 1
ATOM 752 N N . ARG A 1 95 ? -0.573 15.262 1.149 1.00 81.25 95 ARG A N 1
ATOM 753 C CA . ARG A 1 95 ? -0.260 13.968 1.752 1.00 81.25 95 ARG A CA 1
ATOM 754 C C . ARG A 1 95 ? -1.505 13.395 2.431 1.00 81.25 95 ARG A C 1
ATOM 756 O O . ARG A 1 95 ? -2.080 14.015 3.321 1.00 81.25 95 ARG A O 1
ATOM 763 N N . ARG A 1 96 ? -1.896 12.189 2.026 1.00 87.00 96 ARG A N 1
ATOM 764 C CA . ARG A 1 96 ? -2.936 11.366 2.661 1.00 87.00 96 ARG A CA 1
ATOM 765 C C . ARG A 1 96 ? -2.271 10.373 3.592 1.00 87.00 96 ARG A C 1
ATOM 767 O O . ARG A 1 96 ? -1.402 9.669 3.104 1.00 87.00 96 ARG A O 1
ATOM 774 N N . GLU A 1 97 ? -2.672 10.282 4.853 1.00 90.75 97 GLU A N 1
ATOM 775 C CA . GLU A 1 97 ? -2.197 9.235 5.773 1.00 90.75 97 GLU A CA 1
ATOM 776 C C . GLU A 1 97 ? -2.553 7.835 5.252 1.00 90.75 97 GLU A C 1
ATOM 778 O O . GLU A 1 97 ? -3.658 7.635 4.745 1.00 90.75 97 GLU A O 1
ATOM 783 N N . ILE A 1 98 ? -1.606 6.894 5.333 1.00 92.12 98 ILE A N 1
ATOM 784 C CA . ILE A 1 98 ? -1.832 5.503 4.914 1.00 92.12 98 ILE A CA 1
ATOM 785 C C . ILE A 1 98 ? -2.568 4.754 6.023 1.00 92.12 98 ILE A C 1
ATOM 787 O O . ILE A 1 98 ? -3.514 4.026 5.741 1.00 92.12 98 ILE A O 1
ATOM 791 N N . TYR A 1 99 ? -2.128 4.950 7.266 1.00 92.69 99 TYR A N 1
ATOM 792 C CA . TYR A 1 99 ? -2.673 4.279 8.440 1.00 92.69 99 TYR A CA 1
ATOM 793 C C . TYR A 1 99 ? -3.703 5.147 9.159 1.00 92.69 99 TYR A C 1
ATOM 795 O O . TYR A 1 99 ? -3.558 6.369 9.217 1.00 92.69 99 TYR A O 1
ATOM 803 N N . ALA A 1 100 ? -4.736 4.528 9.724 1.00 88.81 100 ALA A N 1
ATOM 804 C CA . ALA A 1 100 ? -5.772 5.205 10.496 1.00 88.81 100 ALA A CA 1
ATOM 805 C C . ALA A 1 100 ? -5.353 5.410 11.961 1.00 88.81 100 ALA A C 1
ATOM 807 O O . ALA A 1 100 ? -5.557 6.491 12.519 1.00 88.81 100 ALA A O 1
ATOM 808 N N . SER A 1 101 ? -4.733 4.402 12.576 1.00 90.44 101 SER A N 1
ATOM 809 C CA . SER A 1 101 ? -4.341 4.412 13.986 1.00 90.44 101 SER A CA 1
ATOM 810 C C . SER A 1 101 ? -3.061 5.213 14.229 1.00 90.44 101 SER A C 1
ATOM 812 O O . SER A 1 101 ? -2.124 5.218 13.426 1.00 90.44 101 SER A O 1
ATOM 814 N N . GLN A 1 102 ? -2.971 5.857 15.395 1.00 89.69 102 GLN A N 1
ATOM 815 C CA . GLN A 1 102 ? -1.773 6.619 15.755 1.00 89.69 102 GLN A CA 1
ATOM 816 C C . GLN A 1 102 ? -0.534 5.725 15.916 1.00 89.69 102 GLN A C 1
ATOM 818 O O . GLN A 1 102 ? 0.575 6.152 15.594 1.00 89.69 102 GLN A O 1
ATOM 823 N N . PHE A 1 103 ? -0.719 4.488 16.388 1.00 91.31 103 PHE A N 1
ATOM 824 C CA . PHE A 1 103 ? 0.360 3.516 16.551 1.00 91.31 103 PHE A CA 1
ATOM 825 C C . PHE A 1 103 ? 1.043 3.215 15.209 1.00 91.31 103 PHE A C 1
ATOM 827 O O . PHE A 1 103 ? 2.237 3.468 15.058 1.00 91.31 103 PHE A O 1
ATOM 834 N N . TYR A 1 104 ? 0.287 2.769 14.201 1.00 92.69 104 TYR A N 1
ATOM 835 C CA . TYR A 1 104 ? 0.864 2.443 12.895 1.00 92.69 104 TYR A CA 1
ATOM 836 C C . TYR A 1 104 ? 1.359 3.678 12.140 1.00 92.69 104 TYR A C 1
ATOM 838 O O . TYR A 1 104 ? 2.379 3.600 11.453 1.00 92.69 104 TYR A O 1
ATOM 846 N N . LYS A 1 105 ? 0.718 4.841 12.316 1.00 93.00 105 LYS A N 1
ATOM 847 C CA . LYS A 1 105 ? 1.242 6.106 11.781 1.00 93.00 105 LYS A CA 1
ATOM 848 C C . LYS A 1 105 ? 2.654 6.403 12.286 1.00 93.00 105 LYS A C 1
ATOM 850 O O . LYS A 1 105 ? 3.524 6.758 11.496 1.00 93.00 105 LYS A O 1
ATOM 855 N N . ASN A 1 106 ? 2.887 6.265 13.590 1.00 93.75 106 ASN A N 1
ATOM 856 C CA . ASN A 1 106 ? 4.188 6.567 14.184 1.00 93.75 106 ASN A CA 1
ATOM 857 C C . ASN A 1 106 ? 5.258 5.554 13.762 1.00 93.75 106 ASN A C 1
ATOM 859 O O . ASN A 1 106 ? 6.378 5.949 13.441 1.00 93.75 106 ASN A O 1
ATOM 863 N N . GLU A 1 107 ? 4.903 4.270 13.734 1.00 95.75 107 GLU A N 1
ATOM 864 C CA . GLU A 1 107 ? 5.873 3.195 13.523 1.00 95.75 107 GLU A CA 1
ATOM 865 C C . GLU A 1 107 ? 6.154 2.911 12.041 1.00 95.75 107 GLU A C 1
ATOM 867 O O . GLU A 1 107 ? 7.289 2.610 11.673 1.00 95.75 107 GLU A O 1
ATOM 872 N N . LEU A 1 108 ? 5.140 2.992 11.171 1.00 97.06 108 LEU A N 1
ATOM 873 C CA . LEU A 1 108 ? 5.201 2.412 9.824 1.00 97.06 108 LEU A CA 1
ATOM 874 C C . LEU A 1 108 ? 5.002 3.410 8.675 1.00 97.06 108 LEU A C 1
ATOM 876 O O . LEU A 1 108 ? 5.377 3.100 7.546 1.00 97.06 108 LEU A O 1
ATOM 880 N N . GLU A 1 109 ? 4.433 4.595 8.907 1.00 95.12 109 GLU A N 1
ATOM 881 C CA . GLU A 1 109 ? 3.993 5.505 7.833 1.00 95.12 109 GLU A CA 1
ATOM 882 C C . GLU A 1 109 ? 5.127 5.939 6.888 1.00 95.12 109 GLU A C 1
ATOM 884 O O . GLU A 1 109 ? 4.966 5.905 5.666 1.00 95.12 109 GLU A O 1
ATOM 889 N N . GLU A 1 110 ? 6.281 6.358 7.421 1.00 94.88 110 GLU A N 1
ATOM 890 C CA . GLU A 1 110 ? 7.413 6.777 6.577 1.00 94.88 110 GLU A CA 1
ATOM 891 C C . GLU A 1 110 ? 8.000 5.579 5.814 1.00 94.88 110 GLU A C 1
ATOM 893 O O . GLU A 1 110 ? 8.210 5.670 4.604 1.00 94.88 110 GLU A O 1
ATOM 898 N N . GLN A 1 111 ? 8.169 4.425 6.472 1.00 98.06 111 GLN A N 1
ATOM 899 C CA . GLN A 1 111 ? 8.671 3.211 5.820 1.00 98.06 111 GLN A CA 1
ATOM 900 C C . GLN A 1 111 ? 7.719 2.723 4.717 1.00 98.06 111 GLN A C 1
ATOM 902 O O . GLN A 1 111 ? 8.174 2.310 3.646 1.00 98.06 111 GLN A O 1
ATOM 907 N N . ALA A 1 112 ? 6.405 2.822 4.939 1.00 97.56 112 ALA A N 1
ATOM 908 C CA . ALA A 1 112 ? 5.388 2.475 3.957 1.00 97.56 112 ALA A CA 1
ATOM 909 C C . ALA A 1 112 ? 5.472 3.356 2.714 1.00 97.56 112 ALA A C 1
ATOM 911 O O . ALA A 1 112 ? 5.423 2.864 1.586 1.00 97.56 112 ALA A O 1
ATOM 912 N N . ARG A 1 113 ? 5.684 4.658 2.901 1.00 95.75 113 ARG A N 1
ATOM 913 C CA . ARG A 1 113 ? 5.859 5.598 1.790 1.00 95.75 113 ARG A CA 1
ATOM 914 C C . ARG A 1 113 ? 7.115 5.329 0.995 1.00 95.75 113 ARG A C 1
ATOM 916 O O . ARG A 1 113 ? 7.049 5.335 -0.232 1.00 95.75 113 ARG A O 1
ATOM 923 N N . ASP A 1 114 ? 8.226 5.063 1.668 1.00 97.38 114 ASP A N 1
ATOM 924 C CA . ASP A 1 114 ? 9.491 4.753 1.006 1.00 97.38 114 ASP A CA 1
ATOM 925 C C . ASP A 1 114 ? 9.401 3.454 0.198 1.00 97.38 114 ASP A C 1
ATOM 927 O O . ASP A 1 114 ? 9.930 3.362 -0.915 1.00 97.38 114 ASP A O 1
ATOM 931 N N . ASN A 1 115 ? 8.691 2.460 0.728 1.00 98.50 115 ASN A N 1
ATOM 932 C CA . ASN A 1 115 ? 8.408 1.206 0.041 1.00 98.50 115 ASN A CA 1
ATOM 933 C C . ASN A 1 115 ? 7.534 1.422 -1.201 1.00 98.50 115 ASN A C 1
ATOM 935 O O . ASN A 1 115 ? 7.937 1.045 -2.305 1.00 98.50 115 ASN A O 1
ATOM 939 N N . ILE A 1 116 ? 6.392 2.097 -1.043 1.00 97.75 116 ILE A N 1
ATOM 940 C CA . ILE A 1 116 ? 5.449 2.392 -2.130 1.00 97.75 116 ILE A CA 1
ATOM 941 C C . ILE A 1 116 ? 6.115 3.233 -3.223 1.00 97.75 116 ILE A C 1
ATOM 943 O O . ILE A 1 116 ? 6.041 2.891 -4.404 1.00 97.75 116 ILE A O 1
ATOM 947 N N . ALA A 1 117 ? 6.806 4.314 -2.853 1.00 97.00 117 ALA A N 1
ATOM 948 C CA . ALA A 1 117 ? 7.507 5.175 -3.800 1.00 97.00 117 ALA A CA 1
ATOM 949 C C . ALA A 1 117 ? 8.616 4.413 -4.541 1.00 97.00 117 ALA A C 1
ATOM 951 O O . ALA A 1 117 ? 8.783 4.579 -5.754 1.00 97.00 117 ALA A O 1
ATOM 952 N N . GLY A 1 118 ? 9.338 3.539 -3.832 1.00 98.06 118 GLY A N 1
ATOM 953 C CA . GLY A 1 118 ? 10.334 2.648 -4.418 1.00 98.06 118 GLY A CA 1
ATOM 954 C C . GLY A 1 118 ? 9.736 1.680 -5.442 1.00 98.06 118 GLY A C 1
ATOM 955 O O . GLY A 1 118 ? 10.283 1.548 -6.539 1.00 98.06 118 GLY A O 1
ATOM 956 N N . GLU A 1 119 ? 8.608 1.034 -5.127 1.00 98.31 119 GLU A N 1
ATOM 957 C CA . GLU A 1 119 ? 7.916 0.139 -6.065 1.00 98.31 119 GLU A CA 1
ATOM 958 C C . GLU A 1 119 ? 7.399 0.907 -7.286 1.00 98.31 119 GLU A C 1
ATOM 960 O O . GLU A 1 119 ? 7.703 0.515 -8.411 1.00 98.31 119 GLU A O 1
ATOM 965 N N . ILE A 1 120 ? 6.726 2.049 -7.102 1.00 98.31 120 ILE A N 1
ATOM 966 C CA . ILE A 1 120 ? 6.260 2.900 -8.212 1.00 98.31 120 ILE A CA 1
ATOM 967 C C . ILE A 1 120 ? 7.419 3.269 -9.145 1.00 98.31 120 ILE A C 1
ATOM 969 O O . ILE A 1 120 ? 7.283 3.180 -10.370 1.00 98.31 120 ILE A O 1
ATOM 973 N N . TYR A 1 121 ? 8.566 3.671 -8.588 1.00 98.06 121 TYR A N 1
ATOM 974 C CA . TYR A 1 121 ? 9.750 4.010 -9.373 1.00 98.06 121 TYR A CA 1
ATOM 975 C C . TYR A 1 121 ? 10.242 2.825 -10.218 1.00 98.06 121 TYR A C 1
ATOM 977 O O . TYR A 1 121 ? 10.534 2.995 -11.404 1.00 98.06 121 TYR A O 1
ATOM 985 N N . MET A 1 122 ? 10.301 1.621 -9.641 1.00 98.12 122 MET A N 1
ATOM 986 C CA . MET A 1 122 ? 10.690 0.404 -10.361 1.00 98.12 122 MET A CA 1
ATOM 987 C C . MET A 1 122 ? 9.687 0.048 -11.466 1.00 98.12 122 MET A C 1
ATOM 989 O O . MET A 1 122 ? 10.089 -0.149 -12.616 1.00 98.12 122 MET A O 1
ATOM 993 N N . LEU A 1 123 ? 8.388 0.048 -11.154 1.00 98.25 123 LEU A N 1
ATOM 994 C CA . LEU A 1 123 ? 7.324 -0.317 -12.093 1.00 98.25 123 LEU A CA 1
ATOM 995 C C . LEU A 1 123 ? 7.286 0.618 -13.306 1.00 98.25 123 LEU A C 1
ATOM 997 O O . LEU A 1 123 ? 7.202 0.154 -14.442 1.00 98.25 123 LEU A O 1
ATOM 1001 N N . ARG A 1 124 ? 7.445 1.933 -13.096 1.00 97.75 124 ARG A N 1
ATOM 1002 C CA . ARG A 1 124 ? 7.523 2.925 -14.187 1.00 97.75 124 ARG A CA 1
ATOM 1003 C C . ARG A 1 124 ? 8.731 2.717 -15.107 1.00 97.75 124 ARG A C 1
ATOM 1005 O O . ARG A 1 124 ? 8.724 3.195 -16.237 1.00 97.75 124 ARG A O 1
ATOM 1012 N N . ARG A 1 125 ? 9.753 1.987 -14.652 1.00 97.88 125 ARG A N 1
ATOM 1013 C CA . ARG A 1 125 ? 10.925 1.576 -15.446 1.00 97.88 125 ARG A CA 1
ATOM 1014 C C . ARG A 1 125 ? 10.826 0.138 -15.958 1.00 97.88 125 ARG A C 1
ATOM 1016 O O . ARG A 1 125 ? 11.803 -0.398 -16.472 1.00 97.88 125 ARG A O 1
ATOM 1023 N N . GLY A 1 126 ? 9.661 -0.490 -15.815 1.00 96.69 126 GLY A N 1
ATOM 1024 C CA . GLY A 1 126 ? 9.412 -1.856 -16.256 1.00 96.69 126 GLY A CA 1
ATOM 1025 C C . GLY A 1 126 ? 10.091 -2.921 -15.400 1.00 96.69 126 GLY A C 1
ATOM 1026 O O . GLY A 1 126 ? 10.263 -4.040 -15.881 1.00 96.69 126 GLY A O 1
ATOM 1027 N N . ILE A 1 127 ? 10.476 -2.601 -14.165 1.00 96.75 127 ILE A N 1
ATOM 1028 C CA . ILE A 1 127 ? 11.096 -3.526 -13.212 1.00 96.75 127 ILE A CA 1
ATOM 1029 C C . ILE A 1 127 ? 10.036 -3.952 -12.197 1.00 96.75 127 ILE A C 1
ATOM 1031 O O . ILE A 1 127 ? 9.376 -3.103 -11.604 1.00 96.75 127 ILE A O 1
ATOM 1035 N N . ILE A 1 128 ? 9.894 -5.259 -11.980 1.00 94.94 128 ILE A N 1
ATOM 1036 C CA . ILE A 1 128 ? 9.018 -5.810 -10.944 1.00 94.94 128 ILE A CA 1
ATOM 1037 C C . ILE A 1 128 ? 9.901 -6.428 -9.847 1.00 94.94 128 ILE A C 1
ATOM 1039 O O . ILE A 1 128 ? 10.790 -7.220 -10.178 1.00 94.94 128 ILE A O 1
ATOM 1043 N N . PRO A 1 129 ? 9.717 -6.060 -8.563 1.00 92.69 129 PRO A N 1
ATOM 1044 C CA . PRO A 1 129 ? 10.534 -6.585 -7.470 1.00 92.69 129 PRO A CA 1
ATOM 1045 C C . PRO A 1 129 ? 10.414 -8.102 -7.370 1.00 92.69 129 PRO A C 1
ATOM 1047 O O . PRO A 1 129 ? 9.306 -8.622 -7.425 1.00 92.69 129 PRO A O 1
ATOM 1050 N N . TYR A 1 130 ? 11.542 -8.800 -7.211 1.00 89.25 130 TYR A N 1
ATOM 1051 C CA . TYR A 1 130 ? 11.582 -10.260 -7.034 1.00 89.25 130 TYR A CA 1
ATOM 1052 C C . TYR A 1 130 ? 10.764 -11.053 -8.080 1.00 89.25 130 TYR 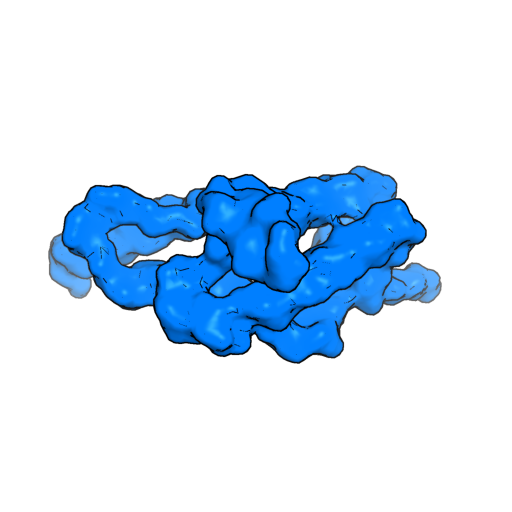A C 1
ATOM 1054 O O . TYR A 1 130 ? 10.347 -12.172 -7.802 1.00 89.25 130 TYR A O 1
ATOM 1062 N N . GLU A 1 131 ? 10.541 -10.506 -9.287 1.00 82.19 131 GLU A N 1
ATOM 1063 C CA . GLU A 1 131 ? 9.907 -11.248 -10.384 1.00 82.19 131 GLU A CA 1
ATOM 1064 C C . GLU A 1 131 ? 10.826 -12.411 -10.767 1.00 82.19 131 GLU A C 1
ATOM 1066 O O . GLU A 1 131 ? 11.928 -12.211 -11.290 1.00 82.19 131 GLU A O 1
ATOM 1071 N N . GLU A 1 132 ? 10.387 -13.635 -10.474 1.00 70.81 132 GLU A N 1
ATOM 1072 C CA . GLU A 1 132 ? 11.069 -14.829 -10.951 1.00 70.81 132 GLU A CA 1
ATOM 1073 C C . GLU A 1 132 ? 11.045 -14.811 -12.481 1.00 70.81 132 GLU A C 1
ATOM 1075 O O . GLU A 1 132 ? 9.983 -14.782 -13.108 1.00 70.81 132 GLU A O 1
ATOM 1080 N N . LYS A 1 133 ? 12.230 -14.795 -13.099 1.00 59.09 133 LYS A N 1
ATOM 1081 C CA . LYS A 1 133 ? 12.339 -14.989 -14.545 1.00 59.09 133 LYS A CA 1
ATOM 1082 C C . LYS A 1 133 ? 11.856 -16.402 -14.846 1.00 59.09 133 LYS A C 1
ATOM 1084 O O . LYS A 1 133 ? 12.318 -17.341 -14.198 1.00 59.09 133 LYS A O 1
ATOM 1089 N N . GLU A 1 134 ? 10.928 -16.532 -15.791 1.00 56.38 134 GLU A N 1
ATOM 1090 C CA . GLU A 1 134 ? 10.436 -17.833 -16.245 1.00 56.38 134 GLU A CA 1
ATOM 1091 C C . GLU A 1 134 ? 11.635 -18.742 -16.556 1.00 56.38 134 GLU A C 1
ATOM 1093 O O . GLU A 1 134 ? 12.529 -18.351 -17.311 1.00 56.38 134 GLU A O 1
ATOM 1098 N N . ARG A 1 135 ? 11.691 -19.891 -15.872 1.00 42.41 135 ARG A N 1
ATOM 1099 C CA . ARG A 1 135 ? 12.639 -20.971 -16.158 1.00 42.41 135 ARG A CA 1
ATOM 1100 C C . ARG A 1 135 ? 12.218 -21.716 -17.413 1.00 42.41 135 ARG A C 1
ATOM 1102 O O . ARG A 1 135 ? 10.990 -21.879 -17.594 1.00 42.41 135 ARG A O 1
#

pLDDT: mean 87.33, std 12.55, range [42.41, 98.5]

Foldseek 3Di:
DDPVVVVVVVQLVVCLVPLDQDPDPPRDLVSLVSSCVVVLLLQPDLVSNLVVQQVVCVVVVVPPLLVCLVVLLVVLCVLFAAADWDDDPRDTHHGDFNGRHPVCSVRGRVSSVVNSVVQSVQSVVSHGRPHPDDD

Secondary structure (DSSP, 8-state):
--HHHHHHHHHHHHHTTTTS--S-S---HHHHHHHHHHHGGGGS-HHHHHHHHHHHHHHGGGS-HHHHHHHHHHHHHHHHSSSEEEEETTEEEEE--S-SSHHHHHHHHHHHHHHHHHHHHHHHTT--TT-PPP-

Organism: NCBI:txid1027361

Radius of gyration: 17.31 Å; chains: 1; bounding box: 41×45×41 Å

InterPro domains:
  IPR009218 Predicted HD phosphohydrolase [PTHR21174] (6-125)